Protein AF-A0A950W4Z3-F1 (afdb_monomer_lite)

Radius of gyration: 38.29 Å; chains: 1; bounding box: 122×48×86 Å

pLDDT: mean 71.45, std 17.93, range [36.78, 97.06]

Sequence (134 aa):
MTAKVPAICLLALCGIANAAAQTKVLPAPLSPPTIYSAPTPAPLAPPINPGPAVVPPAGLSPLLTEPGPVYPAPERAMPAYPSPQLPGPTGQQNLQSYRNNLLDQQWQLERSGV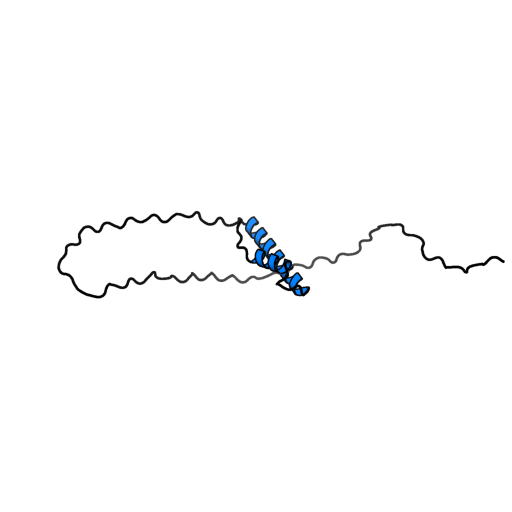SPSSERGREVQQQLNQPSQR

Secondary structure (DSSP, 8-state):
----PPP------------------PPPPPPPP---PPPPPPPPPPP-------PPPPS-----------PPP-------PPPP-PPPHHHHHHHHHHHHHHHHHHHHHHHTT--TTSHHHHHHHHHHHS----

Structure (mmCIF, N/CA/C/O backbone):
data_AF-A0A950W4Z3-F1
#
_entry.id   AF-A0A950W4Z3-F1
#
loop_
_atom_site.group_PDB
_atom_site.id
_atom_site.type_symbol
_atom_site.label_atom_id
_atom_site.label_alt_id
_atom_site.label_comp_id
_atom_site.label_asym_id
_atom_site.label_entity_id
_atom_site.label_seq_id
_atom_site.pdbx_PDB_ins_code
_atom_site.Cartn_x
_atom_site.Cartn_y
_atom_site.Cartn_z
_atom_site.occupancy
_atom_site.B_iso_or_equiv
_atom_site.auth_seq_id
_atom_site.auth_comp_id
_atom_site.auth_asym_id
_atom_site.auth_atom_id
_atom_site.pdbx_PDB_model_num
ATOM 1 N N . MET A 1 1 ? 63.781 -9.024 -48.769 1.00 36.78 1 MET A N 1
ATOM 2 C CA . MET A 1 1 ? 62.655 -8.111 -49.057 1.00 36.78 1 MET A CA 1
ATOM 3 C C . MET A 1 1 ? 61.720 -8.172 -47.867 1.00 36.78 1 MET A C 1
ATOM 5 O O . MET A 1 1 ? 61.117 -9.209 -47.640 1.00 36.78 1 MET A O 1
ATOM 9 N N . THR A 1 2 ? 61.701 -7.123 -47.052 1.00 39.53 2 THR A N 1
ATOM 10 C CA . THR A 1 2 ? 61.076 -7.130 -45.722 1.00 39.53 2 THR A CA 1
ATOM 11 C C . THR A 1 2 ? 60.080 -5.976 -45.668 1.00 39.53 2 THR A C 1
ATOM 13 O O . THR A 1 2 ? 60.451 -4.827 -45.907 1.00 39.53 2 THR A O 1
ATOM 16 N N . ALA A 1 3 ? 58.807 -6.308 -45.451 1.00 41.47 3 ALA A N 1
ATOM 17 C CA . ALA A 1 3 ? 57.670 -5.397 -45.515 1.00 41.47 3 ALA A CA 1
ATOM 18 C C . ALA A 1 3 ? 57.745 -4.303 -44.433 1.00 41.47 3 ALA A C 1
ATOM 20 O O . ALA A 1 3 ? 58.007 -4.597 -43.268 1.00 41.47 3 ALA A O 1
ATOM 21 N N . LYS A 1 4 ? 57.491 -3.045 -44.814 1.00 44.69 4 LYS A N 1
ATOM 22 C CA . LYS A 1 4 ? 57.324 -1.911 -43.892 1.00 44.69 4 LYS A CA 1
ATOM 23 C C . LYS A 1 4 ? 55.857 -1.481 -43.896 1.00 44.69 4 LYS A C 1
ATOM 25 O O . LYS A 1 4 ? 55.340 -1.034 -44.914 1.00 44.69 4 LYS A O 1
ATOM 30 N N . VAL A 1 5 ? 55.213 -1.674 -42.750 1.00 50.31 5 VAL A N 1
ATOM 31 C CA . VAL A 1 5 ? 53.822 -1.324 -42.426 1.00 50.31 5 VAL A CA 1
ATOM 32 C C . VAL A 1 5 ? 53.741 0.174 -42.073 1.00 50.31 5 VAL A C 1
ATOM 34 O O . VAL A 1 5 ? 54.640 0.658 -41.380 1.00 50.31 5 VAL A O 1
ATOM 37 N N . PRO A 1 6 ? 52.722 0.927 -42.538 1.00 49.59 6 PRO A N 1
ATOM 38 C CA . PRO A 1 6 ? 52.608 2.360 -42.280 1.00 49.59 6 PRO A CA 1
ATOM 39 C C . PRO A 1 6 ? 52.054 2.686 -40.884 1.00 49.59 6 PRO A C 1
ATOM 41 O O . PRO A 1 6 ? 51.309 1.921 -40.277 1.00 49.59 6 PRO A O 1
ATOM 44 N N . ALA A 1 7 ? 52.451 3.867 -40.413 1.00 50.41 7 ALA A N 1
ATOM 45 C CA . ALA A 1 7 ? 52.165 4.474 -39.122 1.00 50.41 7 ALA A CA 1
ATOM 46 C C . ALA A 1 7 ? 50.665 4.559 -38.779 1.00 50.41 7 ALA A C 1
ATOM 48 O O . ALA A 1 7 ? 49.888 5.178 -39.501 1.00 50.41 7 ALA A O 1
ATOM 49 N N . ILE A 1 8 ? 50.293 4.011 -37.619 1.00 48.78 8 ILE A N 1
ATOM 50 C CA . ILE A 1 8 ? 49.011 4.256 -36.950 1.00 48.78 8 ILE A CA 1
ATOM 51 C C . ILE A 1 8 ? 49.275 5.269 -35.830 1.00 48.78 8 ILE A C 1
ATOM 53 O O . ILE A 1 8 ? 50.007 4.998 -34.877 1.00 48.78 8 ILE A O 1
ATOM 57 N N . CYS A 1 9 ? 48.724 6.469 -36.003 1.00 42.41 9 CYS A N 1
ATOM 58 C CA . CYS A 1 9 ? 48.853 7.614 -35.111 1.00 42.41 9 CYS A CA 1
ATOM 59 C C . CYS A 1 9 ? 48.267 7.358 -33.709 1.00 42.41 9 CYS A C 1
ATOM 61 O O . CYS A 1 9 ? 47.059 7.228 -33.537 1.00 42.41 9 CYS A O 1
ATOM 63 N N . LEU A 1 10 ? 49.163 7.341 -32.716 1.00 49.31 10 LEU A N 1
ATOM 64 C CA . LEU A 1 10 ? 49.094 8.029 -31.414 1.00 49.31 10 LEU A CA 1
ATOM 65 C C . LEU A 1 10 ? 47.779 8.765 -31.083 1.00 49.31 10 LEU A C 1
ATOM 67 O O . LEU A 1 10 ? 47.681 9.952 -31.362 1.00 49.31 10 LEU A O 1
ATOM 71 N N . LEU A 1 11 ? 46.829 8.119 -30.395 1.00 49.41 11 LEU A N 1
ATOM 72 C CA . LEU A 1 11 ? 45.760 8.808 -29.641 1.00 49.41 11 LEU A CA 1
ATOM 73 C C . LEU A 1 11 ? 45.171 7.940 -28.506 1.00 49.41 11 LEU A C 1
ATOM 75 O O . LEU A 1 11 ? 43.973 7.944 -28.243 1.00 49.41 11 LEU A O 1
ATOM 79 N N . ALA A 1 12 ? 46.010 7.177 -27.806 1.00 46.59 12 ALA A N 1
ATOM 80 C CA . ALA A 1 12 ? 45.578 6.442 -26.616 1.00 46.59 12 ALA A CA 1
ATOM 81 C C . ALA A 1 12 ? 46.669 6.475 -25.542 1.00 46.59 12 ALA A C 1
ATOM 83 O O . ALA A 1 12 ? 47.290 5.462 -25.232 1.00 46.59 12 ALA A O 1
ATOM 84 N N . LEU A 1 13 ? 46.937 7.664 -25.000 1.00 42.59 13 LEU A N 1
ATOM 85 C CA . LEU A 1 13 ? 47.737 7.802 -23.788 1.00 42.59 13 LEU A CA 1
ATOM 86 C C . LEU A 1 13 ? 47.030 8.687 -22.759 1.00 42.59 13 LEU A C 1
ATOM 88 O O . LEU A 1 13 ? 46.560 9.776 -23.076 1.00 42.59 13 LEU A O 1
ATOM 92 N N . CYS A 1 14 ? 47.086 8.188 -21.523 1.00 39.03 14 CYS A N 1
ATOM 93 C CA . CYS A 1 14 ? 46.907 8.874 -20.245 1.00 39.03 14 CYS A CA 1
ATOM 94 C C . CYS A 1 14 ? 45.476 9.031 -19.714 1.00 39.03 14 CYS A C 1
ATOM 96 O O . CYS A 1 14 ? 44.883 10.104 -19.737 1.00 39.03 14 CYS A O 1
ATOM 98 N N . GLY A 1 15 ? 45.000 7.971 -19.054 1.00 42.25 15 GLY A N 1
ATOM 99 C CA . GLY A 1 15 ? 44.360 8.177 -17.755 1.00 42.25 15 GLY A CA 1
ATOM 100 C C . GLY A 1 15 ? 45.406 8.584 -16.708 1.00 42.25 15 GLY A C 1
ATOM 101 O O . GLY A 1 15 ? 46.545 8.141 -16.811 1.00 42.25 15 GLY A O 1
ATOM 102 N N . ILE A 1 16 ? 45.018 9.447 -15.762 1.00 43.78 16 ILE A N 1
ATOM 103 C CA . ILE A 1 16 ? 45.286 9.452 -14.305 1.00 43.78 16 ILE A CA 1
ATOM 104 C C . ILE A 1 16 ? 44.454 10.615 -13.715 1.00 43.78 16 ILE A C 1
ATOM 106 O O . ILE A 1 16 ? 44.283 11.660 -14.335 1.00 43.78 16 ILE A O 1
ATOM 110 N N . ALA A 1 17 ? 43.887 10.374 -12.535 1.00 45.31 17 ALA A N 1
ATOM 111 C CA . ALA A 1 17 ? 42.994 11.229 -11.761 1.00 45.31 17 ALA A CA 1
ATOM 112 C C . ALA A 1 17 ? 43.526 12.642 -11.448 1.00 45.31 17 ALA A C 1
ATOM 114 O O . ALA A 1 17 ? 44.731 12.834 -11.323 1.00 45.31 17 ALA A O 1
ATOM 115 N N . ASN A 1 18 ? 42.607 13.588 -11.202 1.00 38.25 18 ASN A N 1
ATOM 116 C CA . ASN A 1 18 ? 42.636 14.445 -10.008 1.00 38.25 18 ASN A CA 1
ATOM 117 C C . ASN A 1 18 ? 41.307 15.196 -9.817 1.00 38.25 18 ASN A C 1
ATOM 119 O O . ASN A 1 18 ? 40.850 15.943 -10.679 1.00 38.25 18 ASN A O 1
ATOM 123 N N . ALA A 1 19 ? 40.705 14.987 -8.647 1.00 45.66 19 ALA A N 1
ATOM 124 C CA . ALA A 1 19 ? 39.621 15.790 -8.109 1.00 45.66 19 ALA A CA 1
ATOM 125 C C . ALA A 1 19 ? 40.159 17.149 -7.634 1.00 45.66 19 ALA A C 1
ATOM 127 O O . ALA A 1 19 ? 41.151 17.191 -6.910 1.00 45.66 19 ALA A O 1
ATOM 128 N N . ALA A 1 20 ? 39.478 18.245 -7.973 1.00 41.91 20 ALA A N 1
ATOM 129 C CA . ALA A 1 20 ? 39.568 19.503 -7.234 1.00 41.91 20 ALA A CA 1
ATOM 130 C C . ALA A 1 20 ? 38.297 20.333 -7.462 1.00 41.91 20 ALA A C 1
ATOM 132 O O . ALA A 1 20 ? 37.914 20.631 -8.590 1.00 41.91 20 ALA A O 1
ATOM 133 N N . ALA A 1 21 ? 37.632 20.665 -6.360 1.00 46.56 21 ALA A N 1
ATOM 134 C CA . ALA A 1 21 ? 36.419 21.461 -6.288 1.00 46.56 21 ALA A CA 1
ATOM 135 C C . ALA A 1 21 ? 36.681 22.947 -6.592 1.00 46.56 21 ALA A C 1
ATOM 137 O O . ALA A 1 21 ? 37.683 23.496 -6.141 1.00 46.56 21 ALA A O 1
ATOM 138 N N . GLN A 1 22 ? 35.732 23.628 -7.243 1.00 43.06 22 GLN A N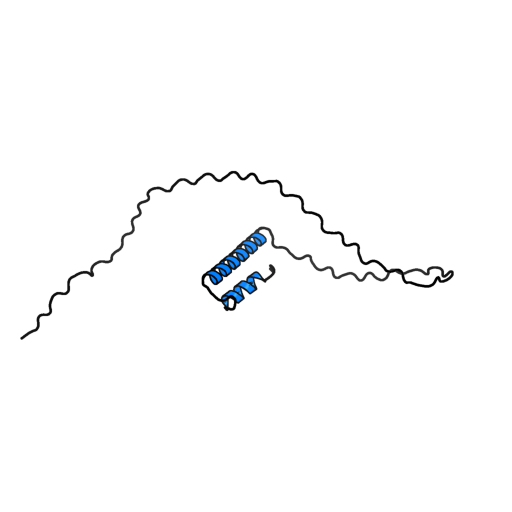 1
ATOM 139 C CA . GLN A 1 22 ? 35.594 25.085 -7.143 1.00 43.06 22 GLN A CA 1
ATOM 140 C C . GLN A 1 22 ? 34.116 25.487 -7.050 1.00 43.06 22 GLN A C 1
ATOM 142 O O . GLN A 1 22 ? 33.368 25.525 -8.023 1.00 43.06 22 GLN A O 1
ATOM 147 N N . THR A 1 23 ? 33.719 25.771 -5.814 1.00 45.56 23 THR A N 1
ATOM 148 C CA . THR A 1 23 ? 32.452 26.345 -5.363 1.00 45.56 23 THR A CA 1
ATOM 149 C C . THR A 1 23 ? 32.262 27.760 -5.910 1.00 45.56 23 THR A C 1
ATOM 151 O O . THR A 1 23 ? 33.087 28.632 -5.634 1.00 45.56 23 THR A O 1
ATOM 154 N N . LYS A 1 24 ? 31.149 28.043 -6.602 1.00 41.97 24 LYS A N 1
ATOM 155 C CA . LYS A 1 24 ? 30.688 29.426 -6.802 1.00 41.97 24 LYS A CA 1
ATOM 156 C C . LYS A 1 24 ? 29.156 29.515 -6.918 1.00 41.97 24 LYS A C 1
ATOM 158 O O . LYS A 1 24 ? 28.590 29.212 -7.956 1.00 41.97 24 LYS A O 1
ATOM 163 N N . VAL A 1 25 ? 28.559 30.019 -5.828 1.00 48.09 25 VAL A N 1
ATOM 164 C CA . VAL A 1 25 ? 27.243 30.686 -5.698 1.00 48.09 25 VAL A CA 1
ATOM 165 C C . VAL A 1 25 ? 26.001 29.780 -5.674 1.00 48.09 25 VAL A C 1
ATOM 167 O O . VAL A 1 25 ? 25.438 29.422 -6.701 1.00 48.09 25 VAL A O 1
ATOM 170 N N . LEU A 1 26 ? 25.519 29.490 -4.457 1.00 58.50 26 LEU A N 1
ATOM 171 C CA . LEU A 1 26 ? 24.128 29.092 -4.211 1.00 58.50 26 LEU A CA 1
ATOM 172 C C . LEU A 1 26 ? 23.216 30.337 -4.264 1.00 58.50 26 LEU A C 1
ATOM 174 O O . LEU A 1 26 ? 23.560 31.342 -3.636 1.00 58.50 26 LEU A O 1
ATOM 178 N N . PRO A 1 27 ? 22.049 30.294 -4.933 1.00 56.94 27 PRO A N 1
ATOM 179 C CA . PRO A 1 27 ? 21.004 31.294 -4.736 1.00 56.94 27 PRO A CA 1
ATOM 180 C C . PRO A 1 27 ? 20.403 31.148 -3.330 1.00 56.94 27 PRO A C 1
ATOM 182 O O . PRO A 1 27 ? 20.186 30.032 -2.854 1.00 56.94 27 PRO A O 1
ATOM 185 N N . ALA A 1 28 ? 20.140 32.270 -2.657 1.00 68.25 28 ALA A N 1
ATOM 186 C CA . ALA A 1 28 ? 19.501 32.282 -1.343 1.00 68.25 28 ALA A CA 1
ATOM 187 C C . ALA A 1 28 ? 18.085 31.663 -1.397 1.00 68.25 28 ALA A C 1
ATOM 189 O O . ALA A 1 28 ? 17.391 31.824 -2.406 1.00 68.25 28 ALA A O 1
ATOM 190 N N . PRO A 1 29 ? 17.632 30.972 -0.335 1.00 66.44 29 PRO A N 1
ATOM 191 C CA . PRO A 1 29 ? 16.297 30.388 -0.301 1.00 66.44 29 PRO A CA 1
ATOM 192 C C . PRO A 1 29 ? 15.223 31.483 -0.243 1.00 66.44 29 PRO A C 1
ATOM 194 O O . PRO A 1 29 ? 15.320 32.428 0.539 1.00 66.44 29 PRO A O 1
ATOM 197 N N . LEU A 1 30 ? 14.196 31.348 -1.085 1.00 70.12 30 LEU A N 1
ATOM 198 C CA . LEU A 1 30 ? 13.025 32.225 -1.102 1.00 70.12 30 LEU A CA 1
ATOM 199 C C . LEU A 1 30 ? 12.208 32.061 0.189 1.00 70.12 30 LEU A C 1
ATOM 201 O O . LE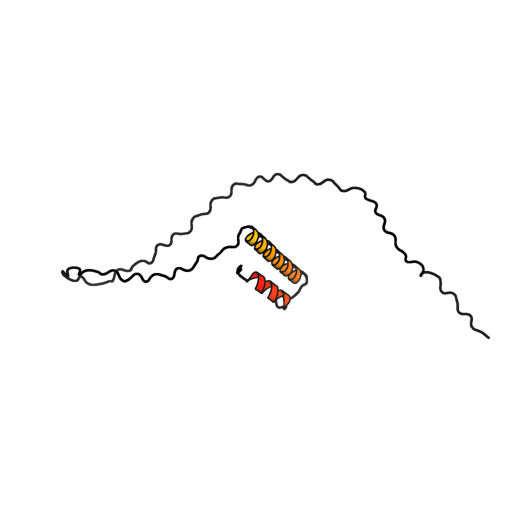U A 1 30 ? 12.040 30.947 0.688 1.00 70.12 30 LEU A O 1
ATOM 205 N N . SER A 1 31 ? 11.679 33.170 0.707 1.00 72.75 31 SER A N 1
ATOM 206 C CA . SER A 1 31 ? 10.811 33.189 1.889 1.0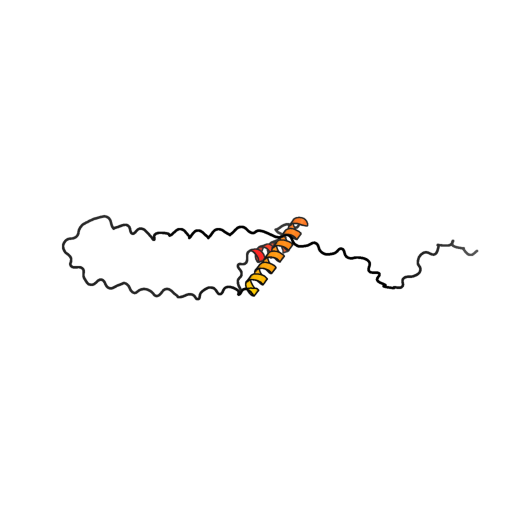0 72.75 31 SER A CA 1
ATOM 207 C C . SER A 1 31 ? 9.552 32.338 1.662 1.00 72.75 31 SER A C 1
ATOM 209 O O . SER A 1 31 ? 8.946 32.439 0.591 1.00 72.75 31 SER A O 1
ATOM 211 N N . PRO A 1 32 ? 9.117 31.523 2.639 1.00 75.19 32 PRO A N 1
ATOM 212 C CA . PRO A 1 32 ? 7.914 30.711 2.486 1.00 75.19 32 PRO A CA 1
ATOM 213 C C . PRO A 1 32 ? 6.655 31.596 2.422 1.00 75.19 32 PRO A C 1
ATOM 215 O O . PRO A 1 32 ? 6.595 32.621 3.107 1.00 75.19 32 PRO A O 1
ATOM 218 N N . PRO A 1 33 ? 5.636 31.223 1.625 1.00 76.00 33 PRO A N 1
ATOM 219 C CA . PRO A 1 33 ? 4.397 31.986 1.544 1.00 76.00 33 PRO A CA 1
ATOM 220 C C . PRO A 1 33 ? 3.580 31.863 2.838 1.00 76.00 33 PRO A C 1
ATOM 222 O O . PRO A 1 33 ? 3.430 30.776 3.397 1.00 76.00 33 PRO A O 1
ATOM 225 N N . THR A 1 34 ? 3.003 32.979 3.286 1.00 71.19 34 THR A N 1
ATOM 226 C CA . THR A 1 34 ? 2.048 33.007 4.402 1.00 71.19 34 THR A CA 1
ATOM 227 C C . THR A 1 34 ? 0.711 32.427 3.945 1.00 71.19 34 THR A C 1
ATOM 229 O O . THR A 1 34 ? 0.031 33.018 3.106 1.00 71.19 34 THR A O 1
ATOM 232 N N . ILE A 1 35 ? 0.321 31.276 4.495 1.00 76.94 35 ILE A N 1
ATOM 233 C CA . ILE A 1 35 ? -0.960 30.626 4.193 1.00 76.94 35 ILE A CA 1
ATOM 234 C C . ILE A 1 35 ? -1.995 31.038 5.245 1.00 76.94 35 ILE A C 1
ATOM 236 O O . ILE A 1 35 ? -1.863 30.702 6.420 1.00 76.94 35 ILE A O 1
ATOM 240 N N . TYR A 1 36 ? -3.044 31.741 4.813 1.00 67.00 36 TYR A N 1
ATOM 241 C CA . TYR A 1 36 ? -4.242 31.973 5.620 1.00 67.00 36 TYR A CA 1
ATOM 242 C C . TYR A 1 36 ? -5.195 30.789 5.447 1.00 67.00 36 TYR A C 1
ATOM 244 O O . TYR A 1 36 ? -5.941 30.708 4.472 1.00 67.00 36 TYR A O 1
ATOM 252 N N . SER A 1 37 ? -5.141 29.845 6.380 1.00 75.25 37 SER A N 1
ATOM 253 C CA . SER A 1 37 ? -6.052 28.700 6.406 1.00 75.25 37 SER A CA 1
ATOM 254 C C . SER A 1 37 ? -7.414 29.134 6.951 1.00 75.25 37 SER A C 1
ATOM 256 O O . SER A 1 37 ? -7.498 29.668 8.057 1.00 75.25 37 SER A O 1
ATOM 258 N N . ALA A 1 38 ? -8.487 28.903 6.193 1.00 75.12 38 ALA A N 1
ATOM 259 C CA . ALA A 1 38 ? -9.847 29.076 6.699 1.00 75.12 38 ALA A CA 1
ATOM 260 C C . ALA A 1 38 ? -10.149 28.038 7.805 1.00 75.12 38 ALA A C 1
ATOM 262 O O . ALA A 1 38 ? -9.600 26.932 7.756 1.00 75.12 38 ALA A O 1
ATOM 263 N N . PRO A 1 39 ? -11.014 28.350 8.791 1.00 74.31 39 PRO A N 1
ATOM 264 C CA . PRO A 1 39 ? -11.371 27.396 9.835 1.00 74.31 39 PRO A CA 1
ATOM 265 C C . PRO A 1 39 ? -12.109 26.195 9.234 1.00 74.31 39 PRO A C 1
ATOM 267 O O . PRO A 1 39 ? -13.099 26.357 8.520 1.00 74.31 39 PRO A O 1
ATOM 270 N N . THR A 1 40 ? -11.635 24.988 9.538 1.00 77.69 40 THR A N 1
ATOM 271 C CA . THR A 1 40 ? -12.289 23.738 9.136 1.00 77.69 40 THR A CA 1
ATOM 272 C C . THR A 1 40 ? -13.691 23.653 9.759 1.00 77.69 40 THR A C 1
ATOM 274 O O . THR A 1 40 ? -13.801 23.771 10.982 1.00 77.69 40 THR A O 1
ATOM 277 N N . PRO A 1 41 ? -14.766 23.431 8.974 1.00 73.50 41 PRO A N 1
ATOM 278 C CA . PRO A 1 41 ? -16.103 23.230 9.527 1.00 73.50 41 PRO A CA 1
ATOM 279 C C . PRO A 1 41 ? -16.163 21.978 10.408 1.00 73.50 41 PRO A C 1
ATOM 281 O O . PRO A 1 41 ? -15.520 20.969 10.112 1.00 73.50 41 PRO A O 1
ATOM 284 N N . ALA A 1 42 ? -16.952 22.035 11.483 1.00 79.56 42 ALA A N 1
ATOM 285 C CA . ALA A 1 42 ? -17.130 20.906 12.390 1.00 79.56 42 ALA A CA 1
ATOM 286 C C . ALA A 1 42 ? -17.801 19.711 11.676 1.00 79.56 42 ALA A C 1
ATOM 288 O O . ALA A 1 42 ? -18.698 19.915 10.852 1.00 79.56 42 ALA A O 1
ATOM 289 N N . PRO A 1 43 ? -17.399 18.466 11.987 1.00 75.31 43 PRO A N 1
ATOM 290 C CA . PRO A 1 43 ? -17.982 17.281 11.371 1.00 75.31 43 PRO A CA 1
ATOM 291 C C . PRO A 1 43 ? -19.450 17.114 11.786 1.00 75.31 43 PRO A C 1
ATOM 293 O O . PRO A 1 43 ? -19.781 17.179 12.972 1.00 75.31 43 PRO A O 1
ATOM 296 N N . LEU A 1 44 ? -20.332 16.879 10.806 1.00 71.75 44 LEU A N 1
ATOM 297 C CA . LEU A 1 44 ? -21.726 16.520 11.072 1.00 71.75 44 LEU A CA 1
ATOM 298 C C . LEU A 1 44 ? -21.791 15.154 11.765 1.00 71.75 44 LEU A C 1
ATOM 300 O O . LEU A 1 44 ? -21.137 14.199 11.342 1.00 71.75 44 LEU A O 1
ATOM 304 N N . ALA A 1 45 ? -22.603 15.072 12.819 1.00 77.50 45 ALA A N 1
ATOM 305 C CA . ALA A 1 45 ? -22.834 13.836 13.551 1.00 77.50 45 ALA A CA 1
ATOM 306 C C . ALA A 1 45 ? -23.441 12.752 12.637 1.00 77.50 45 ALA A C 1
ATOM 308 O O . ALA A 1 45 ? -24.227 13.074 11.738 1.00 77.50 45 ALA A O 1
ATOM 309 N N . PRO A 1 46 ? -23.099 11.470 12.857 1.00 75.06 46 PRO A N 1
ATOM 310 C CA . PRO A 1 46 ? -23.652 10.380 12.069 1.00 75.06 46 PRO A CA 1
ATOM 311 C C . PRO A 1 46 ? -25.169 10.251 12.292 1.00 75.06 46 PRO A C 1
ATOM 313 O O . PRO A 1 46 ? -25.666 10.572 13.376 1.00 75.06 46 PRO A O 1
ATOM 316 N N . PRO A 1 47 ? -25.914 9.761 11.286 1.00 72.06 47 PRO A N 1
ATOM 317 C CA . PRO A 1 47 ? -27.348 9.553 11.409 1.00 72.06 47 PRO A CA 1
ATOM 318 C C . PRO A 1 47 ? -27.641 8.547 12.527 1.00 72.06 47 PRO A C 1
ATOM 320 O O . PRO A 1 47 ? -27.107 7.437 12.546 1.00 72.06 47 PRO A O 1
ATOM 323 N N . ILE A 1 48 ? -28.502 8.947 13.462 1.00 66.88 48 ILE A N 1
ATOM 324 C CA . ILE A 1 48 ? -28.990 8.083 14.536 1.00 66.88 48 ILE A CA 1
ATOM 325 C C . ILE A 1 48 ? -29.940 7.076 13.891 1.00 66.88 48 ILE A C 1
ATOM 327 O O . ILE A 1 48 ? -31.002 7.452 13.404 1.00 66.88 48 ILE A O 1
ATOM 331 N N . ASN A 1 49 ? -29.547 5.805 13.859 1.00 66.19 49 ASN A N 1
ATOM 332 C CA . ASN A 1 49 ? -30.422 4.728 13.417 1.00 66.19 49 ASN A CA 1
ATOM 333 C C . ASN A 1 49 ? -31.394 4.403 14.568 1.00 66.19 49 ASN A C 1
ATOM 335 O O . ASN A 1 49 ? -30.930 3.917 15.605 1.00 66.19 49 ASN A O 1
ATOM 339 N N . PRO A 1 50 ? -32.705 4.695 14.462 1.00 65.38 50 PRO A N 1
ATOM 340 C CA . PRO A 1 50 ? -33.650 4.206 15.451 1.00 65.38 50 PRO A CA 1
ATOM 341 C C . PRO A 1 50 ? -33.703 2.684 15.286 1.00 65.38 50 PRO A C 1
ATOM 343 O O . PRO A 1 50 ? -33.894 2.183 14.181 1.00 65.38 50 PRO A O 1
ATOM 346 N N . GLY A 1 51 ? -33.447 1.944 16.365 1.00 67.38 51 GLY A N 1
ATOM 347 C CA . GLY A 1 51 ? -33.411 0.479 16.348 1.00 67.38 51 GLY A CA 1
ATOM 348 C C . GLY A 1 51 ? -34.695 -0.174 15.800 1.00 67.38 51 GLY A C 1
ATOM 349 O O . GLY A 1 51 ? -35.681 0.511 15.523 1.00 67.38 51 GLY A O 1
ATOM 350 N N . PRO A 1 52 ? -34.706 -1.511 15.638 1.00 61.69 52 PRO A N 1
ATOM 351 C CA . PRO A 1 52 ? -35.751 -2.222 14.906 1.00 61.69 52 PRO A CA 1
ATOM 352 C C . PRO A 1 52 ? -37.148 -1.909 15.452 1.00 61.69 52 PRO A C 1
ATOM 354 O O . PRO A 1 52 ? -37.400 -2.052 16.649 1.00 61.69 52 PRO A O 1
ATOM 357 N N . ALA A 1 53 ? -38.061 -1.506 14.566 1.00 64.12 53 ALA A N 1
ATOM 358 C CA . ALA A 1 53 ? -39.459 -1.289 14.905 1.00 64.12 53 ALA A CA 1
ATOM 359 C C . ALA A 1 53 ? -40.085 -2.619 15.349 1.00 64.12 53 ALA A C 1
ATOM 361 O O . ALA A 1 53 ? -40.281 -3.530 14.543 1.00 64.12 53 ALA A O 1
ATOM 362 N N . VAL A 1 54 ? -40.378 -2.740 16.644 1.00 59.97 54 VAL A N 1
ATOM 363 C CA . VAL A 1 54 ? -41.125 -3.874 17.189 1.00 59.97 54 VAL A CA 1
ATOM 364 C C . VAL A 1 54 ? -42.537 -3.813 16.612 1.00 59.97 54 VAL A C 1
ATOM 366 O O . VAL A 1 54 ? -43.308 -2.908 16.924 1.00 59.97 54 VAL A O 1
ATOM 369 N N . VAL A 1 55 ? -42.866 -4.765 15.740 1.00 60.59 55 VAL A N 1
ATOM 370 C CA . VAL A 1 55 ? -44.230 -4.960 15.243 1.00 60.59 55 VAL A CA 1
ATOM 371 C C . VAL A 1 55 ? -45.053 -5.547 16.393 1.00 60.59 55 VAL A C 1
ATOM 373 O O . VAL A 1 55 ? -44.694 -6.621 16.885 1.00 60.59 55 VAL A O 1
ATOM 376 N N . PRO A 1 56 ? -46.131 -4.889 16.858 1.00 58.44 56 PRO A N 1
ATOM 377 C CA . PRO A 1 56 ? -46.999 -5.498 17.851 1.00 58.44 56 PRO A CA 1
ATOM 378 C C . PRO A 1 56 ? -47.702 -6.705 17.211 1.00 58.44 56 PRO A C 1
ATOM 380 O O . PRO A 1 56 ? -48.135 -6.611 16.057 1.00 58.44 56 PRO A O 1
ATOM 383 N N . PRO A 1 57 ? -47.818 -7.845 17.914 1.00 56.97 57 PRO A N 1
ATOM 384 C CA . PRO A 1 57 ? -48.504 -9.002 17.369 1.00 56.97 57 PRO A CA 1
ATOM 385 C C . PRO A 1 57 ? -49.962 -8.630 17.096 1.00 56.97 57 PRO A C 1
ATOM 387 O O . PRO A 1 57 ? -50.689 -8.151 17.968 1.00 56.97 57 PRO A O 1
ATOM 390 N N . ALA A 1 58 ? -50.367 -8.818 15.844 1.00 62.22 58 ALA A N 1
ATOM 391 C CA . ALA A 1 58 ? -51.734 -8.629 15.416 1.00 62.22 58 ALA A CA 1
ATOM 392 C C . ALA A 1 58 ? -52.592 -9.771 15.964 1.00 62.22 58 ALA A C 1
ATOM 394 O O . ALA A 1 58 ? -52.406 -10.928 15.596 1.00 62.22 58 ALA A O 1
ATOM 395 N N . GLY A 1 59 ? -53.575 -9.414 16.786 1.00 59.56 59 GLY A N 1
ATOM 396 C CA . GLY A 1 59 ? -54.766 -10.228 16.968 1.00 59.56 59 GLY A CA 1
ATOM 397 C C . GLY A 1 59 ? -54.958 -10.802 18.364 1.00 59.56 59 GLY A C 1
ATOM 398 O O . GLY A 1 59 ? -54.207 -11.658 18.814 1.00 59.56 59 GLY A O 1
ATOM 399 N N . LEU A 1 60 ? -56.115 -10.418 18.909 1.00 51.06 60 LEU A N 1
ATOM 400 C CA . LEU A 1 60 ? -56.917 -11.098 19.927 1.00 51.06 60 LEU A CA 1
ATOM 401 C C . LEU A 1 60 ? -56.597 -10.734 21.382 1.00 51.06 60 LEU A C 1
ATOM 403 O O . LEU A 1 60 ? -55.602 -11.144 21.968 1.00 51.06 60 LEU A O 1
ATOM 407 N N . SER A 1 61 ? -57.526 -9.979 21.972 1.00 66.81 61 SER A N 1
ATOM 408 C CA . SER A 1 61 ? -57.656 -9.774 23.413 1.00 66.81 61 SER A CA 1
ATOM 409 C C . SER A 1 61 ? -57.758 -11.113 24.151 1.00 66.81 61 SER A C 1
ATOM 411 O O . SER A 1 61 ? -58.644 -11.904 23.817 1.00 66.81 61 SER A O 1
ATOM 413 N N . PRO A 1 62 ? -56.973 -11.335 25.217 1.00 49.31 62 PRO A N 1
ATOM 414 C CA . PRO A 1 62 ? -57.300 -12.329 26.218 1.00 49.31 62 PRO A CA 1
ATOM 415 C C . PRO A 1 62 ? -57.676 -11.650 27.539 1.00 49.31 62 PRO A C 1
ATOM 417 O O . PRO A 1 62 ? -56.980 -10.789 28.074 1.00 49.31 62 PRO A O 1
ATOM 420 N N . LEU A 1 63 ? -58.833 -12.065 28.036 1.00 54.69 63 LEU A N 1
ATOM 421 C CA . LEU A 1 63 ? -59.344 -11.872 29.385 1.00 54.69 63 LEU A CA 1
ATOM 422 C C . LEU A 1 63 ? -58.261 -12.061 30.466 1.00 54.69 63 LEU A C 1
ATOM 424 O O . LEU A 1 63 ? -57.572 -13.078 30.476 1.00 54.69 63 LEU A O 1
ATOM 428 N N . LEU A 1 64 ? -58.192 -11.106 31.403 1.00 56.31 64 LEU A N 1
ATOM 429 C CA . LEU A 1 64 ? -58.001 -11.328 32.849 1.00 56.31 64 LEU A CA 1
ATOM 430 C C . LEU A 1 64 ? -57.046 -12.471 33.252 1.00 56.31 64 LEU A C 1
ATOM 432 O O . LEU A 1 64 ? -57.385 -13.319 34.072 1.00 56.31 64 LEU A O 1
ATOM 436 N N . THR A 1 65 ? -55.834 -12.489 32.702 1.00 58.66 65 THR A N 1
ATOM 437 C CA . THR A 1 65 ? -54.766 -13.349 33.218 1.00 58.66 65 THR A CA 1
ATOM 438 C C . THR A 1 65 ? -53.782 -12.447 33.946 1.00 58.66 65 THR A C 1
ATOM 440 O O . THR A 1 65 ? -53.107 -11.634 33.317 1.00 58.66 65 THR A O 1
ATOM 443 N N . GLU A 1 66 ? -53.771 -12.538 35.278 1.00 62.31 66 GLU A N 1
ATOM 444 C CA . GLU A 1 66 ? -52.745 -11.932 36.134 1.00 62.31 66 GLU A CA 1
ATOM 445 C C . GLU A 1 66 ? -51.358 -12.199 35.525 1.00 62.31 66 GLU A C 1
ATOM 447 O O . GLU A 1 66 ? -51.050 -13.357 35.214 1.00 62.31 66 GLU A O 1
ATOM 452 N N . PRO A 1 67 ? -50.518 -11.170 35.310 1.00 64.00 67 PRO A N 1
ATOM 453 C CA . PRO A 1 67 ? -49.175 -11.386 34.809 1.00 64.00 67 PRO A CA 1
ATOM 454 C C . PRO A 1 67 ? -48.390 -12.137 35.885 1.00 64.00 67 PRO A C 1
ATOM 456 O O . PRO A 1 67 ? -48.004 -11.575 36.908 1.00 64.00 67 PRO A O 1
ATOM 459 N N . GLY A 1 68 ? -48.163 -13.432 35.661 1.00 63.69 68 GLY A N 1
ATOM 460 C CA . GLY A 1 68 ? -47.201 -14.195 36.448 1.00 63.69 68 GLY A CA 1
ATOM 461 C C . GLY A 1 68 ? -45.816 -13.531 36.394 1.00 63.69 68 GLY A C 1
ATOM 462 O O . GLY A 1 68 ? -45.537 -12.762 35.469 1.00 63.69 68 GLY A O 1
ATOM 463 N N . PRO A 1 69 ? -44.932 -13.798 37.369 1.00 67.19 69 PRO A N 1
ATOM 464 C CA . PRO A 1 69 ? -43.615 -13.175 37.420 1.00 67.19 69 PRO A CA 1
ATOM 465 C C . PRO A 1 69 ? -42.838 -13.449 36.125 1.00 67.19 69 PRO A C 1
ATOM 467 O O . PRO A 1 69 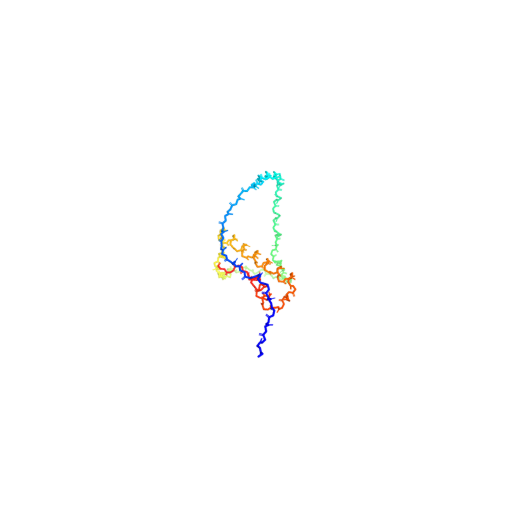? -42.484 -14.586 35.813 1.00 67.19 69 PRO A O 1
ATOM 470 N N . VAL A 1 70 ? -42.586 -12.385 35.360 1.00 66.75 70 VAL A N 1
ATOM 471 C CA . VAL A 1 70 ? -41.734 -12.418 34.172 1.00 66.75 70 VAL A CA 1
ATOM 472 C C . VAL A 1 70 ? -40.291 -12.434 34.660 1.00 66.75 70 VAL A C 1
ATOM 474 O O . VAL A 1 70 ? -39.752 -11.411 35.079 1.00 66.75 70 VAL A O 1
ATOM 477 N N . TYR A 1 71 ? -39.663 -13.606 34.641 1.00 67.25 71 TYR A N 1
ATOM 478 C CA . TYR A 1 71 ? -38.225 -13.705 34.864 1.00 67.25 71 TYR A CA 1
ATOM 479 C C . TYR A 1 71 ? -37.505 -13.090 33.656 1.00 67.25 71 TYR A C 1
ATOM 481 O O . TYR A 1 71 ? -37.794 -13.494 32.524 1.00 67.25 71 TYR A O 1
ATOM 489 N N . PRO A 1 72 ? -36.586 -12.124 33.846 1.00 71.25 72 PRO A N 1
ATOM 490 C CA . PRO A 1 72 ? -35.769 -11.646 32.743 1.00 71.25 72 PRO A CA 1
ATOM 491 C C . PRO A 1 72 ? -34.987 -12.832 32.174 1.00 71.25 72 PRO A C 1
ATOM 493 O O . PRO A 1 72 ? -34.409 -13.626 32.922 1.00 71.25 72 PRO A O 1
ATOM 496 N N . ALA A 1 73 ? -34.996 -12.973 30.848 1.00 69.56 73 ALA A N 1
ATOM 497 C CA . ALA A 1 73 ? -34.134 -13.935 30.179 1.00 69.56 73 ALA A CA 1
ATOM 498 C C . ALA A 1 73 ? -32.682 -13.680 30.626 1.00 69.56 73 ALA A C 1
ATOM 500 O O . ALA A 1 73 ? -32.295 -12.512 30.728 1.00 69.56 73 ALA A O 1
ATOM 501 N N . PRO A 1 74 ? -31.876 -14.723 30.902 1.00 67.56 74 PRO A N 1
ATOM 502 C CA . PRO A 1 74 ? -30.481 -14.527 31.266 1.00 67.56 74 PRO A CA 1
ATOM 503 C C . PRO A 1 74 ? -29.800 -13.728 30.152 1.00 67.56 74 PRO A C 1
ATOM 505 O O . PRO A 1 74 ? -29.718 -14.211 29.019 1.00 67.56 74 PRO A O 1
ATOM 508 N N . GLU A 1 75 ? -29.344 -12.507 30.447 1.00 69.31 75 GLU A N 1
ATOM 509 C CA . GLU A 1 75 ? -28.488 -11.762 29.529 1.00 69.31 75 GLU A CA 1
ATOM 510 C C . GLU A 1 75 ? -27.248 -12.615 29.291 1.00 69.31 75 GLU A C 1
ATOM 512 O O . GLU A 1 75 ? -26.393 -12.804 30.160 1.00 69.31 75 GLU A O 1
ATOM 517 N N . ARG A 1 76 ? -27.179 -13.209 28.102 1.00 67.69 76 ARG A N 1
ATOM 518 C CA . ARG A 1 76 ? -26.001 -13.935 27.665 1.00 67.69 76 ARG A CA 1
ATOM 519 C C . ARG A 1 76 ? -24.904 -12.891 27.509 1.00 67.69 76 ARG A C 1
ATOM 521 O O . ARG A 1 76 ? -24.938 -12.126 26.550 1.00 67.69 76 ARG A O 1
ATOM 528 N N . ALA A 1 77 ? -23.975 -12.846 28.464 1.00 70.50 77 ALA A N 1
ATOM 529 C CA . ALA A 1 77 ? -22.824 -11.956 28.422 1.00 70.50 77 ALA A CA 1
ATOM 530 C C . ALA A 1 77 ? -22.178 -12.042 27.032 1.00 70.50 77 ALA A C 1
ATOM 532 O O . ALA A 1 77 ? -21.704 -13.107 26.621 1.00 70.50 77 ALA A O 1
ATOM 533 N N . MET A 1 78 ? -22.237 -10.944 26.275 1.00 76.81 78 MET A N 1
ATOM 534 C CA . MET A 1 78 ? -21.573 -10.879 24.980 1.00 76.81 78 MET A CA 1
ATOM 535 C C . MET A 1 78 ? -20.069 -11.041 25.220 1.00 76.81 78 MET A C 1
ATOM 537 O O . MET A 1 78 ? -19.551 -10.467 26.184 1.00 76.81 78 MET A O 1
ATOM 541 N N . PRO A 1 79 ? -19.349 -11.808 24.384 1.00 74.31 79 PRO A N 1
ATOM 542 C CA . PRO A 1 79 ? -17.901 -11.874 24.480 1.00 74.31 79 PRO A CA 1
ATOM 543 C C . PRO A 1 79 ? -17.333 -10.456 24.375 1.00 74.31 79 PRO A C 1
ATOM 545 O O . PRO A 1 79 ? -17.506 -9.782 23.360 1.00 74.31 79 PRO A O 1
ATOM 548 N N . ALA A 1 80 ? -16.687 -9.988 25.441 1.00 78.75 80 ALA A N 1
ATOM 549 C CA . ALA A 1 80 ? -15.957 -8.734 25.416 1.00 78.75 80 ALA A CA 1
ATOM 550 C C . ALA A 1 80 ? -14.672 -8.965 24.617 1.00 78.75 80 ALA A C 1
ATOM 552 O O . ALA A 1 80 ? -13.718 -9.568 25.110 1.00 78.75 80 ALA A O 1
ATOM 553 N N . TYR A 1 81 ? -14.665 -8.536 23.357 1.00 76.00 81 TYR A N 1
ATOM 554 C CA . TYR A 1 81 ? -13.446 -8.516 22.559 1.00 76.00 81 TYR A CA 1
ATOM 555 C C . TYR A 1 81 ? -12.587 -7.323 22.989 1.00 76.00 81 TYR A C 1
ATOM 557 O O . TYR A 1 81 ? -13.131 -6.242 23.235 1.00 76.00 81 TYR A O 1
ATOM 565 N N . PRO A 1 82 ? -11.257 -7.487 23.090 1.00 79.00 82 PRO A N 1
ATOM 566 C CA . PRO A 1 82 ? -10.381 -6.354 23.336 1.00 79.00 82 PRO A CA 1
ATOM 567 C C . PRO A 1 82 ? -10.533 -5.333 22.203 1.00 79.00 82 PRO A C 1
ATOM 569 O O . PRO A 1 82 ? -10.666 -5.701 21.033 1.00 79.00 82 PRO A O 1
ATOM 572 N N . SER A 1 83 ? -10.502 -4.047 22.550 1.00 78.81 83 SER A N 1
ATOM 573 C CA . SER A 1 83 ? -10.498 -2.973 21.558 1.00 78.81 83 SER A CA 1
ATOM 574 C C . SER A 1 83 ? -9.307 -3.136 20.603 1.00 78.81 83 SER A C 1
ATOM 576 O O . SER A 1 83 ? -8.207 -3.446 21.073 1.00 78.81 83 SER A O 1
ATOM 578 N N . PRO A 1 84 ? -9.481 -2.891 19.290 1.00 76.75 84 PRO A N 1
ATOM 579 C CA . PRO A 1 84 ? -8.370 -2.877 18.348 1.00 76.75 84 PRO A CA 1
ATOM 580 C C . PRO A 1 84 ? -7.274 -1.922 18.826 1.00 76.75 84 PRO A C 1
ATOM 582 O O . PRO A 1 84 ? -7.539 -0.751 19.108 1.00 76.75 84 PRO A O 1
ATOM 585 N N . GLN A 1 85 ? -6.045 -2.421 18.931 1.00 76.56 85 GLN A N 1
ATOM 586 C CA . GLN A 1 85 ? -4.897 -1.578 19.232 1.00 76.56 85 GLN A CA 1
ATOM 587 C C . GLN A 1 85 ? -4.553 -0.779 17.978 1.00 76.56 85 GLN A C 1
ATOM 589 O O . GLN A 1 85 ? -4.206 -1.342 16.943 1.00 76.56 85 GLN A O 1
ATOM 594 N N . LEU A 1 86 ? -4.693 0.542 18.055 1.00 80.12 86 LEU A N 1
ATOM 595 C CA . LEU A 1 86 ? -4.284 1.428 16.975 1.00 80.12 86 LEU A CA 1
ATOM 596 C C . LEU A 1 86 ? -2.794 1.769 17.121 1.00 80.12 86 LEU A C 1
ATOM 598 O O . LEU A 1 86 ? -2.331 2.007 18.240 1.00 80.12 86 LEU A O 1
ATOM 602 N N . PRO A 1 87 ? -2.047 1.863 16.007 1.00 82.50 87 PRO A N 1
ATOM 603 C CA . PRO A 1 87 ? -0.681 2.362 16.027 1.00 82.50 87 PRO A CA 1
ATOM 604 C C . PRO A 1 87 ? -0.611 3.743 16.688 1.00 82.50 87 PRO A C 1
ATOM 606 O O . PRO A 1 87 ? -1.430 4.619 16.393 1.00 82.50 87 PRO A O 1
ATOM 609 N N . GLY A 1 88 ? 0.391 3.949 17.549 1.00 87.94 88 GLY A N 1
ATOM 610 C CA . GLY A 1 88 ? 0.694 5.265 18.118 1.00 87.94 88 GLY A CA 1
ATOM 611 C C . GLY A 1 88 ? 1.114 6.283 17.043 1.00 87.94 88 GLY A C 1
ATOM 612 O O . GLY A 1 88 ? 1.319 5.905 15.888 1.00 87.94 88 GLY A O 1
ATOM 613 N N . PRO A 1 89 ? 1.307 7.569 17.389 1.00 88.38 89 PRO A N 1
ATOM 614 C CA . PRO A 1 89 ? 1.534 8.643 16.413 1.00 88.38 89 PRO A CA 1
ATOM 615 C C . PRO A 1 89 ? 2.674 8.366 15.419 1.00 88.38 89 PRO A C 1
ATOM 617 O O . PRO A 1 89 ? 2.499 8.495 14.210 1.00 88.38 89 PRO A O 1
ATOM 620 N N . THR A 1 90 ? 3.824 7.892 15.906 1.00 90.12 90 THR A N 1
ATOM 621 C CA . THR A 1 90 ? 4.961 7.500 15.055 1.00 90.12 90 THR A CA 1
ATOM 622 C C . THR A 1 90 ? 4.641 6.281 14.185 1.00 90.12 90 THR A C 1
ATOM 624 O O . THR A 1 90 ? 5.067 6.208 13.036 1.00 90.12 90 THR A O 1
ATOM 627 N N . GLY A 1 91 ? 3.859 5.331 14.706 1.00 87.38 91 GLY A N 1
ATOM 628 C CA . GLY A 1 91 ? 3.387 4.172 13.947 1.00 87.38 91 GLY A CA 1
ATOM 629 C C . GLY A 1 91 ? 2.477 4.578 12.787 1.00 87.38 91 GLY A C 1
ATOM 630 O O . GLY A 1 91 ? 2.652 4.081 11.677 1.00 87.38 91 GLY A O 1
ATOM 631 N N . GLN A 1 92 ? 1.578 5.540 13.011 1.00 89.31 92 GLN A N 1
ATOM 632 C CA . GLN A 1 92 ? 0.722 6.107 11.963 1.00 89.31 92 GLN A CA 1
ATOM 633 C C . GLN A 1 92 ? 1.544 6.811 10.882 1.00 89.31 92 GLN A C 1
ATOM 635 O O . GLN A 1 92 ? 1.333 6.568 9.695 1.00 89.31 92 GLN A O 1
ATOM 640 N N . GLN A 1 93 ? 2.525 7.627 11.282 1.00 91.44 93 GLN A N 1
ATOM 641 C CA . GLN A 1 93 ? 3.413 8.302 10.335 1.00 91.44 93 GLN A CA 1
ATOM 642 C C . GLN A 1 93 ? 4.178 7.294 9.467 1.00 91.44 93 GLN A C 1
ATOM 644 O O . GLN A 1 93 ? 4.199 7.430 8.246 1.00 91.44 93 GLN A O 1
ATOM 649 N N . ASN A 1 94 ? 4.747 6.250 10.076 1.00 91.00 94 ASN A N 1
ATOM 650 C CA . ASN A 1 94 ? 5.477 5.211 9.350 1.00 91.00 94 ASN A CA 1
ATOM 651 C C . ASN A 1 94 ? 4.577 4.450 8.368 1.00 91.00 94 ASN A C 1
ATOM 653 O O . ASN A 1 94 ? 4.981 4.204 7.231 1.00 91.00 94 ASN A O 1
ATOM 657 N N . LEU A 1 95 ? 3.353 4.106 8.781 1.00 90.25 95 LEU A N 1
ATOM 658 C CA . LEU A 1 95 ? 2.372 3.455 7.910 1.00 90.25 95 LEU A CA 1
ATOM 659 C C . LEU A 1 95 ? 1.991 4.346 6.727 1.00 90.25 95 LEU A C 1
ATOM 661 O O . LEU A 1 95 ? 1.897 3.864 5.598 1.00 90.25 95 LEU A O 1
ATOM 665 N N . GLN A 1 96 ? 1.820 5.645 6.964 1.00 90.75 96 GLN A N 1
ATOM 666 C CA . GLN A 1 96 ? 1.498 6.595 5.908 1.00 90.75 96 GLN A CA 1
ATOM 667 C C . GLN A 1 96 ? 2.666 6.774 4.930 1.00 90.75 96 GLN A C 1
ATOM 669 O O . GLN A 1 96 ? 2.458 6.719 3.719 1.00 90.75 96 GLN A O 1
ATOM 674 N N . SER A 1 97 ? 3.898 6.905 5.429 1.00 93.88 97 SER A N 1
ATOM 675 C CA . SER A 1 97 ? 5.100 6.953 4.587 1.00 93.88 97 SER A CA 1
ATOM 676 C C . SER A 1 97 ? 5.272 5.680 3.756 1.00 93.88 97 SER A C 1
ATOM 678 O O . SER A 1 97 ? 5.562 5.763 2.563 1.00 93.88 97 SER A O 1
ATOM 680 N N . TYR A 1 98 ? 5.047 4.510 4.355 1.00 93.50 98 TYR A N 1
ATOM 681 C CA . TYR A 1 98 ? 5.096 3.229 3.653 1.00 93.50 98 TYR A CA 1
ATOM 682 C C . TYR A 1 98 ? 4.035 3.145 2.548 1.00 93.50 98 TYR A C 1
ATOM 684 O O . TYR A 1 98 ? 4.357 2.804 1.411 1.00 93.50 98 TYR A O 1
ATOM 692 N N . ARG A 1 99 ? 2.788 3.530 2.845 1.00 93.69 99 ARG A N 1
ATOM 693 C CA . ARG A 1 99 ? 1.703 3.543 1.855 1.00 93.69 99 ARG A CA 1
ATOM 694 C C . ARG A 1 99 ? 2.002 4.489 0.692 1.00 93.69 99 ARG A C 1
ATOM 696 O O . ARG A 1 99 ? 1.777 4.116 -0.455 1.00 93.69 99 ARG A O 1
ATOM 703 N N . ASN A 1 100 ? 2.543 5.673 0.974 1.00 95.75 100 ASN A N 1
ATOM 704 C CA . ASN A 1 100 ? 2.942 6.624 -0.064 1.00 95.75 100 ASN A CA 1
ATOM 705 C C . ASN A 1 100 ? 4.035 6.040 -0.968 1.00 95.75 100 ASN A C 1
ATOM 707 O O . ASN A 1 100 ? 3.923 6.126 -2.184 1.00 95.75 100 ASN A O 1
ATOM 711 N N . ASN A 1 101 ? 5.030 5.359 -0.392 1.00 96.62 101 ASN A N 1
ATOM 712 C CA . ASN A 1 101 ? 6.075 4.696 -1.172 1.00 96.62 101 ASN A CA 1
ATOM 713 C C . ASN A 1 101 ? 5.500 3.632 -2.127 1.00 96.62 101 ASN A C 1
ATOM 715 O O . ASN A 1 101 ? 5.907 3.553 -3.282 1.00 96.62 101 ASN A O 1
ATOM 719 N N . LEU A 1 102 ? 4.521 2.843 -1.676 1.00 95.38 102 LEU A N 1
ATOM 720 C CA . LEU A 1 102 ? 3.855 1.857 -2.533 1.00 95.38 102 LEU A CA 1
ATOM 721 C C . LEU A 1 102 ? 3.070 2.504 -3.681 1.00 95.38 102 LEU A C 1
ATOM 723 O O . LEU A 1 102 ? 3.084 1.982 -4.794 1.00 95.38 102 LEU A O 1
ATOM 727 N N . LEU A 1 103 ? 2.412 3.638 -3.432 1.00 95.75 103 LEU A N 1
ATOM 728 C CA . LEU A 1 103 ? 1.731 4.401 -4.483 1.00 95.75 103 LEU A CA 1
ATOM 729 C C . LEU A 1 103 ? 2.727 4.966 -5.501 1.00 95.75 103 LEU A C 1
ATOM 731 O O . LEU A 1 103 ? 2.486 4.878 -6.704 1.00 95.75 103 LEU A O 1
ATOM 735 N N . ASP A 1 104 ? 3.871 5.469 -5.037 1.00 97.06 104 ASP A N 1
ATOM 736 C CA . ASP A 1 104 ? 4.935 5.939 -5.925 1.00 97.06 104 ASP A CA 1
ATOM 737 C C . ASP A 1 104 ? 5.469 4.799 -6.803 1.00 97.06 104 ASP A C 1
ATOM 739 O O . ASP A 1 104 ? 5.635 4.971 -8.013 1.00 97.06 104 ASP A O 1
ATOM 743 N N . GLN A 1 105 ? 5.687 3.612 -6.226 1.00 95.56 105 GLN A N 1
ATOM 744 C CA . GLN A 1 105 ? 6.083 2.423 -6.986 1.00 95.56 105 GLN A CA 1
ATOM 745 C C . GLN A 1 105 ? 5.023 2.034 -8.021 1.00 95.56 105 GLN A C 1
ATOM 747 O O . GLN A 1 105 ? 5.366 1.748 -9.167 1.00 95.56 105 GLN A O 1
ATOM 752 N N . GLN A 1 106 ? 3.742 2.067 -7.649 1.00 95.19 106 GLN A N 1
ATOM 753 C CA . GLN A 1 106 ? 2.638 1.792 -8.566 1.00 95.19 106 GLN A CA 1
ATOM 754 C C . GLN A 1 106 ? 2.656 2.757 -9.763 1.00 95.19 106 GLN A C 1
ATOM 756 O O . GLN A 1 106 ? 2.621 2.319 -10.913 1.00 95.19 106 GLN A O 1
ATOM 761 N N . TRP A 1 107 ? 2.812 4.061 -9.519 1.00 95.75 107 TRP A N 1
ATOM 762 C CA . TRP A 1 107 ? 2.909 5.056 -10.589 1.00 95.75 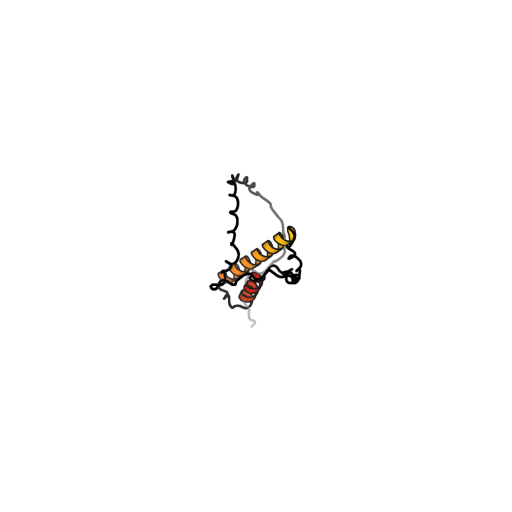107 TRP A CA 1
ATOM 763 C C . TRP A 1 107 ? 4.142 4.873 -11.474 1.00 95.75 107 TRP A C 1
ATOM 765 O O . TRP A 1 107 ? 4.078 5.118 -12.679 1.00 95.75 107 TRP A O 1
ATOM 775 N N . GLN A 1 108 ? 5.274 4.446 -10.914 1.00 96.31 108 GLN A N 1
ATOM 776 C CA . GLN A 1 108 ? 6.467 4.137 -11.706 1.00 96.31 108 GLN A CA 1
ATOM 777 C C . GLN A 1 108 ? 6.242 2.938 -12.634 1.00 96.31 108 GLN A C 1
ATOM 779 O O . GLN A 1 108 ? 6.654 2.978 -13.797 1.00 96.31 108 GLN A O 1
ATOM 784 N N . LEU A 1 109 ? 5.563 1.894 -12.154 1.00 94.75 109 LEU A N 1
ATOM 785 C CA . LEU A 1 109 ? 5.194 0.733 -12.968 1.00 94.75 109 LEU A CA 1
ATOM 786 C C . LEU A 1 109 ? 4.240 1.131 -14.103 1.00 94.75 109 LEU A C 1
ATOM 788 O O . LEU A 1 109 ? 4.469 0.770 -15.256 1.00 94.75 109 LEU A O 1
ATOM 792 N N . GLU A 1 110 ? 3.239 1.960 -13.809 1.00 94.06 110 GLU A N 1
ATOM 793 C CA . GLU A 1 110 ? 2.301 2.470 -14.816 1.00 94.06 110 GLU A CA 1
ATOM 794 C C . GLU A 1 110 ? 3.012 3.306 -15.889 1.00 94.06 110 GLU A C 1
ATOM 796 O O . GLU A 1 110 ? 2.798 3.103 -17.085 1.00 94.06 110 GLU A O 1
ATOM 801 N N . ARG A 1 111 ? 3.922 4.201 -15.483 1.00 95.94 111 ARG A N 1
ATOM 802 C CA . ARG A 1 111 ? 4.707 5.033 -16.414 1.00 95.94 111 ARG A CA 1
ATOM 803 C C . ARG A 1 111 ? 5.698 4.235 -17.252 1.00 95.94 111 ARG A C 1
ATOM 805 O O . ARG A 1 111 ? 6.005 4.643 -18.367 1.00 95.94 111 ARG A O 1
ATOM 812 N N . SER A 1 112 ? 6.205 3.124 -16.726 1.00 94.75 112 SER A N 1
ATOM 813 C CA . SER A 1 112 ? 7.082 2.214 -17.471 1.00 94.75 112 SER A CA 1
ATOM 814 C C . SER A 1 112 ? 6.309 1.247 -18.375 1.00 94.75 112 SER A C 1
ATOM 816 O O . SER A 1 112 ? 6.929 0.446 -19.072 1.00 94.75 112 SER A O 1
ATOM 818 N N . GLY A 1 113 ? 4.972 1.328 -18.405 1.00 92.31 113 GLY A N 1
ATOM 819 C CA . GLY A 1 113 ? 4.124 0.448 -19.210 1.00 92.31 113 GLY A CA 1
ATOM 820 C C . GLY A 1 113 ? 4.097 -0.993 -18.698 1.00 92.31 113 GLY A C 1
ATOM 821 O O . GLY A 1 113 ? 3.710 -1.905 -19.431 1.00 92.31 113 GLY A O 1
ATOM 822 N N . VAL A 1 114 ? 4.519 -1.221 -17.451 1.00 90.06 114 VAL A N 1
ATOM 823 C CA . VAL A 1 114 ? 4.482 -2.541 -16.831 1.00 90.06 114 VAL A CA 1
ATOM 824 C C . VAL A 1 114 ? 3.028 -2.891 -16.537 1.00 90.06 114 VAL A C 1
ATOM 826 O O . VAL A 1 114 ? 2.310 -2.145 -15.874 1.00 90.06 114 VAL A O 1
ATOM 829 N N . SER A 1 115 ? 2.586 -4.049 -17.031 1.00 87.62 115 SER A N 1
ATOM 830 C CA . SER A 1 115 ? 1.219 -4.514 -16.802 1.00 87.62 115 SER A CA 1
ATOM 831 C C . SER A 1 115 ? 0.918 -4.613 -15.297 1.00 87.62 115 SER A C 1
ATOM 833 O O . SER A 1 115 ? 1.746 -5.147 -14.548 1.00 87.62 115 SER A O 1
ATOM 835 N N . PRO A 1 116 ? -0.277 -4.199 -14.836 1.00 82.00 116 PRO A N 1
ATOM 836 C CA . PRO A 1 116 ? -0.705 -4.393 -13.447 1.00 82.00 116 PRO A CA 1
ATOM 837 C C . PRO A 1 116 ? -0.775 -5.882 -13.066 1.00 82.00 116 PRO A C 1
ATOM 839 O O . PRO A 1 116 ? -0.685 -6.241 -11.896 1.00 82.00 116 PRO A O 1
ATOM 842 N N . SER A 1 117 ? -0.875 -6.769 -14.061 1.00 88.44 117 SER A N 1
ATOM 843 C CA . SER A 1 117 ? -0.822 -8.224 -13.893 1.00 88.44 117 SER A CA 1
ATOM 844 C C . SER A 1 117 ? 0.602 -8.770 -13.762 1.00 88.44 117 SER A C 1
ATOM 846 O O . SER A 1 117 ? 0.775 -9.976 -13.576 1.00 88.44 117 SER A O 1
ATOM 848 N N . SER A 1 118 ? 1.635 -7.936 -13.882 1.00 93.19 118 SER A N 1
ATOM 849 C CA . SER A 1 118 ? 3.006 -8.351 -13.583 1.00 93.19 118 SER A CA 1
ATOM 850 C C . SER A 1 118 ? 3.112 -8.821 -12.131 1.00 93.19 118 SER A C 1
ATOM 852 O O . SER A 1 118 ? 2.308 -8.440 -11.278 1.00 93.19 118 SER A O 1
ATOM 854 N N . GLU A 1 119 ? 4.090 -9.675 -11.841 1.00 94.50 119 GLU A N 1
ATOM 855 C CA . GLU A 1 119 ? 4.347 -10.136 -10.470 1.00 94.50 119 GLU A CA 1
ATOM 856 C C . GLU A 1 119 ? 4.536 -8.946 -9.528 1.00 94.50 119 GLU A C 1
ATOM 858 O O . GLU A 1 119 ? 3.908 -8.882 -8.472 1.00 94.50 119 GLU A O 1
ATOM 863 N N . ARG A 1 120 ? 5.301 -7.944 -9.979 1.00 92.69 120 ARG A N 1
ATOM 864 C CA . ARG A 1 120 ? 5.552 -6.730 -9.209 1.00 92.69 120 ARG A CA 1
ATOM 865 C C . ARG A 1 120 ? 4.299 -5.879 -9.005 1.00 92.69 120 ARG A C 1
ATOM 867 O O . ARG A 1 120 ? 4.064 -5.422 -7.891 1.00 92.69 120 ARG A O 1
ATOM 874 N N . GLY A 1 121 ? 3.482 -5.692 -10.042 1.00 93.56 121 GLY A N 1
ATOM 875 C CA . GLY A 1 121 ? 2.215 -4.962 -9.930 1.00 93.56 121 GLY A CA 1
ATOM 876 C C . GLY A 1 121 ? 1.252 -5.640 -8.954 1.00 93.56 121 GLY A C 1
ATOM 877 O O . GLY A 1 121 ? 0.705 -4.990 -8.066 1.00 93.56 121 GLY A O 1
ATOM 878 N N . ARG A 1 122 ? 1.125 -6.970 -9.034 1.00 94.62 122 ARG A N 1
ATOM 879 C CA . ARG A 1 122 ? 0.301 -7.754 -8.102 1.00 94.62 122 ARG A CA 1
ATOM 880 C C . ARG A 1 122 ? 0.793 -7.653 -6.665 1.00 94.62 122 ARG A C 1
ATOM 882 O O . ARG A 1 122 ? -0.031 -7.537 -5.763 1.00 94.62 122 ARG A O 1
ATOM 889 N N . GLU A 1 123 ? 2.102 -7.699 -6.449 1.00 94.69 123 GLU A N 1
ATOM 890 C CA . GLU A 1 123 ? 2.702 -7.570 -5.123 1.00 94.69 123 GLU A CA 1
ATOM 891 C C . GLU A 1 123 ? 2.406 -6.195 -4.501 1.00 94.69 123 GLU A C 1
ATOM 893 O O . GLU A 1 123 ? 1.906 -6.122 -3.377 1.00 94.69 123 GLU A O 1
ATOM 898 N N . VAL A 1 124 ? 2.645 -5.108 -5.242 1.00 94.50 124 VAL A N 1
ATOM 899 C CA . VAL A 1 124 ? 2.375 -3.737 -4.776 1.00 94.50 124 VAL A CA 1
ATOM 900 C C . VAL A 1 124 ? 0.882 -3.543 -4.498 1.00 94.50 124 VAL A C 1
ATOM 902 O O . VAL A 1 124 ? 0.511 -3.024 -3.443 1.00 94.50 124 VAL A O 1
ATOM 905 N N . GLN A 1 125 ? 0.013 -4.037 -5.384 1.00 92.56 125 GLN A N 1
ATOM 906 C CA . GLN A 1 125 ? -1.437 -3.984 -5.200 1.00 92.56 125 GLN A CA 1
ATOM 907 C C . GLN A 1 125 ? -1.884 -4.752 -3.946 1.00 92.56 125 GLN A C 1
ATOM 909 O O . GLN A 1 125 ? -2.722 -4.266 -3.187 1.00 92.56 125 GLN A O 1
ATOM 914 N N . GLN A 1 126 ? -1.316 -5.937 -3.700 1.00 93.31 126 GLN A N 1
ATOM 915 C CA . GLN A 1 126 ? -1.606 -6.717 -2.497 1.00 93.31 126 GLN A CA 1
ATOM 916 C C . GLN A 1 126 ? -1.190 -5.962 -1.236 1.00 93.31 126 GLN A C 1
ATOM 918 O O . GLN A 1 126 ? -1.985 -5.875 -0.305 1.00 93.31 126 GLN A O 1
ATOM 923 N N . GLN A 1 127 ? 0.009 -5.374 -1.216 1.00 92.62 127 GLN A N 1
ATOM 924 C CA . GLN A 1 127 ? 0.500 -4.598 -0.074 1.00 92.62 127 GLN A CA 1
ATOM 925 C C . GLN A 1 127 ? -0.356 -3.347 0.191 1.00 92.62 127 GLN A C 1
ATOM 927 O O . GLN A 1 127 ? -0.644 -3.040 1.345 1.00 92.62 127 GLN A O 1
ATOM 932 N N . LEU A 1 128 ? -0.840 -2.668 -0.856 1.00 92.50 128 LEU A N 1
ATOM 933 C CA . LEU A 1 128 ? -1.756 -1.525 -0.727 1.00 92.50 128 LEU A CA 1
ATOM 934 C C . LEU A 1 128 ? -3.139 -1.905 -0.177 1.00 92.50 128 LEU A C 1
ATOM 936 O O . LEU A 1 128 ? -3.785 -1.076 0.477 1.00 92.50 128 LEU A O 1
ATOM 940 N N . ASN A 1 129 ? -3.579 -3.136 -0.443 1.00 90.38 129 ASN A N 1
ATOM 941 C CA . ASN A 1 129 ? -4.856 -3.679 0.014 1.00 90.38 129 ASN A CA 1
ATOM 942 C C . ASN A 1 129 ? -4.789 -4.273 1.425 1.00 90.38 129 ASN A C 1
ATOM 944 O O . ASN A 1 129 ? -5.838 -4.603 1.981 1.00 90.38 129 ASN A O 1
ATOM 948 N N . GLN A 1 130 ? -3.600 -4.414 2.020 1.00 83.56 130 GLN A N 1
ATOM 949 C CA . GLN A 1 130 ? -3.512 -4.888 3.394 1.00 83.56 130 GLN A CA 1
ATOM 950 C C . GLN A 1 130 ? -4.000 -3.791 4.352 1.00 83.56 130 GLN A C 1
ATOM 952 O O . GLN A 1 130 ? -3.450 -2.684 4.349 1.00 83.56 130 GLN A O 1
ATOM 957 N N . PRO A 1 131 ? -5.021 -4.067 5.187 1.00 65.62 131 PRO A N 1
ATOM 958 C CA . PRO A 1 131 ? -5.309 -3.201 6.318 1.00 65.62 131 PRO A CA 1
ATOM 959 C C . PRO A 1 131 ? -4.085 -3.209 7.236 1.00 65.62 131 PRO A C 1
ATOM 961 O O . PRO A 1 131 ? -3.448 -4.250 7.380 1.00 65.62 131 PRO A O 1
ATOM 964 N N . SER A 1 132 ? -3.749 -2.061 7.827 1.00 60.78 132 SER A N 1
ATOM 965 C CA . SER A 1 132 ? -2.642 -1.893 8.777 1.00 60.78 132 SER A CA 1
ATOM 966 C C . SER A 1 132 ? -2.765 -2.881 9.947 1.00 60.78 132 SER A C 1
ATOM 968 O O . SER A 1 132 ? -3.344 -2.563 10.977 1.00 60.78 132 SER A O 1
ATOM 970 N N . GLN A 1 133 ? -2.275 -4.101 9.761 1.00 53.53 133 GLN A N 1
ATOM 971 C CA . GLN A 1 133 ? -2.311 -5.194 10.725 1.00 53.53 133 GLN A CA 1
ATOM 972 C C . GLN A 1 133 ? -0.881 -5.388 11.218 1.00 53.53 133 GLN A C 1
ATOM 974 O O . GLN A 1 133 ? -0.104 -6.154 10.643 1.00 53.53 133 GLN A O 1
ATOM 979 N N . ARG A 1 134 ? -0.518 -4.619 12.241 1.00 48.22 134 ARG A N 1
ATOM 980 C CA . ARG A 1 134 ? 0.634 -4.861 13.107 1.00 48.22 134 ARG A CA 1
ATOM 981 C C . ARG A 1 134 ? 0.338 -4.353 14.501 1.00 48.22 134 ARG A C 1
ATOM 983 O O . ARG A 1 134 ? -0.202 -3.229 14.591 1.00 48.22 134 ARG A O 1
#

Foldseek 3Di:
DDDDDDDDDDDDDDDDDDDDDDDDDDDDDDDDDDDDDDDDDDDDDDDDDDPDDDDDDDDDDDPDDDDDDDDPDPPPPDPDDDDDDDDDPVRVVVVVVVLVVLVVVLVVCVVVVNDCPPPSNVVSVVVNPDDPDD